Protein AF-X1GLE0-F1 (afdb_monomer_lite)

Sequence (65 aa):
MLDPMAGIGSTLLEAVNMNRNCIAVEFENKFVEWTNESLRLLNRNMAIDRRGSGIVIQGDSRDLT

pLDDT: mean 94.06, std 7.3, range [67.75, 98.62]

InterPro domains:
  IPR029063 S-adenosyl-L-methionine-dependent methyltransferase superfamily [G3DSA:3.40.50.150] (1-62)
  IPR029063 S-adenosyl-L-methionine-dependent methyltransferase superfamily [SSF53335] (2-43)

Secondary structure (DSSP, 8-state):
-EES--TTSHHHHHHHHTT--EEEEES-HHHHHHHHHHHHHHHH---SS----EEEEES-TTS--

Radius of gyration: 11.42 Å; chains: 1; bounding box: 23×20×33 Å

Foldseek 3Di:
DEAQDCQLNPVQLVCFVVAHEYEYEHADVVSQVNNVVSQVVSVVDPPDPHTHHYHYDHDRSVDDD

Structure (mmCIF, N/CA/C/O backbone):
data_AF-X1GLE0-F1
#
_entry.id   AF-X1GLE0-F1
#
loop_
_atom_site.group_PDB
_atom_site.id
_atom_site.type_symbol
_atom_site.label_atom_id
_atom_site.label_alt_id
_atom_site.label_comp_id
_atom_site.label_asym_id
_atom_site.label_entity_id
_atom_site.label_seq_id
_atom_site.pdbx_PDB_ins_code
_atom_site.Cartn_x
_atom_site.Cartn_y
_atom_site.Cartn_z
_atom_site.occupancy
_atom_site.B_iso_or_equiv
_atom_site.auth_seq_id
_atom_site.auth_comp_id
_atom_site.auth_asym_id
_atom_site.auth_atom_id
_atom_site.pdbx_PDB_model_num
ATOM 1 N N . MET A 1 1 ? 0.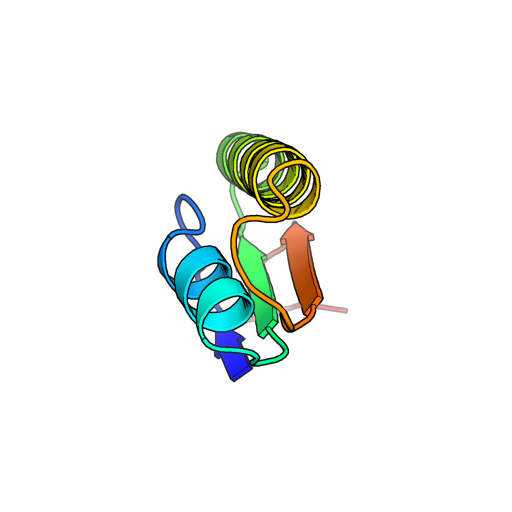021 -10.639 -4.518 1.00 95.50 1 MET A N 1
ATOM 2 C CA . MET A 1 1 ? 0.725 -10.503 -3.229 1.00 95.50 1 MET A CA 1
ATOM 3 C C . MET A 1 1 ? -0.243 -9.913 -2.230 1.00 95.50 1 MET A C 1
ATOM 5 O O . MET A 1 1 ? -1.083 -9.117 -2.640 1.00 95.50 1 MET A O 1
ATOM 9 N N . LEU A 1 2 ? -0.140 -10.330 -0.975 1.00 96.88 2 LEU A N 1
ATOM 10 C CA . LEU A 1 2 ? -0.905 -9.772 0.131 1.00 96.88 2 LEU A CA 1
ATOM 11 C C . LEU A 1 2 ? 0.093 -9.140 1.100 1.00 96.88 2 LEU A C 1
ATOM 13 O O . LEU A 1 2 ? 1.055 -9.809 1.475 1.00 96.88 2 LEU A O 1
ATOM 17 N N . ASP A 1 3 ? -0.130 -7.882 1.460 1.00 97.44 3 ASP A N 1
ATOM 18 C CA . ASP A 1 3 ? 0.671 -7.156 2.444 1.00 97.44 3 ASP A CA 1
ATOM 19 C C . ASP A 1 3 ? -0.227 -6.725 3.620 1.00 97.44 3 ASP A C 1
ATOM 21 O O . ASP A 1 3 ? -1.011 -5.788 3.481 1.00 97.44 3 ASP A O 1
ATOM 25 N N . PRO A 1 4 ? -0.192 -7.426 4.764 1.00 97.06 4 PRO A N 1
ATOM 26 C CA . PRO A 1 4 ? -1.074 -7.133 5.890 1.00 97.06 4 PRO A CA 1
ATOM 27 C C . PRO A 1 4 ? -0.671 -5.882 6.696 1.00 97.06 4 PRO A C 1
ATOM 29 O O . PRO A 1 4 ? -1.389 -5.539 7.635 1.00 97.06 4 PRO A O 1
ATOM 32 N N . MET A 1 5 ? 0.459 -5.232 6.392 1.00 96.56 5 MET A N 1
ATOM 33 C CA . MET A 1 5 ? 0.936 -4.033 7.093 1.00 96.56 5 MET A CA 1
ATOM 34 C C . MET A 1 5 ? 1.703 -3.137 6.114 1.00 96.56 5 MET A C 1
ATOM 36 O O . MET A 1 5 ? 2.935 -3.135 6.081 1.00 96.56 5 MET A O 1
ATOM 40 N N . ALA A 1 6 ? 0.964 -2.379 5.303 1.00 97.31 6 ALA A N 1
ATOM 41 C CA . ALA A 1 6 ? 1.540 -1.643 4.180 1.00 97.31 6 ALA A CA 1
ATOM 42 C C . ALA A 1 6 ? 2.548 -0.565 4.614 1.00 97.31 6 ALA A C 1
ATOM 44 O O . ALA A 1 6 ? 3.444 -0.210 3.839 1.00 97.31 6 ALA A O 1
ATOM 45 N N . GLY A 1 7 ? 2.387 0.006 5.814 1.00 97.44 7 GLY A N 1
ATOM 46 C CA . GLY A 1 7 ? 3.079 1.219 6.223 1.00 97.44 7 GLY A CA 1
ATOM 47 C C . GLY A 1 7 ? 2.891 2.296 5.157 1.00 97.44 7 GLY A C 1
ATOM 48 O O . GLY A 1 7 ? 1.796 2.510 4.650 1.00 97.44 7 GLY A O 1
ATOM 49 N N . ILE A 1 8 ? 3.988 2.916 4.719 1.00 97.75 8 ILE A N 1
ATOM 50 C CA . ILE A 1 8 ? 3.971 3.915 3.633 1.00 97.75 8 ILE A CA 1
ATOM 51 C C . ILE A 1 8 ? 3.769 3.330 2.215 1.00 97.75 8 ILE A C 1
ATOM 53 O O . ILE A 1 8 ? 3.867 4.068 1.237 1.00 97.75 8 ILE A O 1
ATOM 57 N N . GLY A 1 9 ? 3.544 2.020 2.076 1.00 97.31 9 GLY A N 1
ATOM 58 C CA . GLY A 1 9 ? 3.153 1.376 0.819 1.00 97.31 9 GLY A CA 1
ATOM 59 C C . GLY A 1 9 ? 4.284 1.084 -0.172 1.00 97.31 9 GLY A C 1
ATOM 60 O O . GLY A 1 9 ? 4.009 0.756 -1.326 1.00 97.31 9 GLY 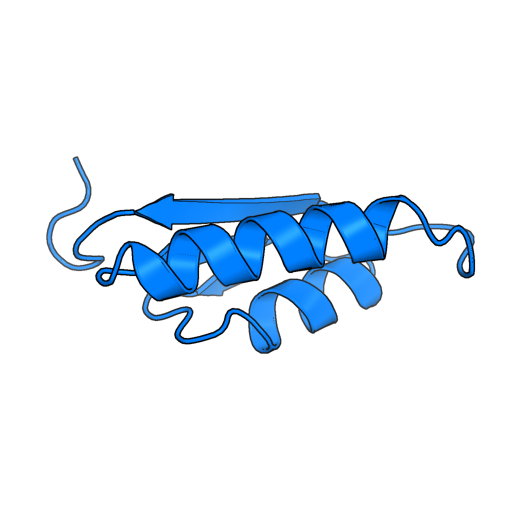A O 1
ATOM 61 N N . SER A 1 10 ? 5.555 1.168 0.237 1.00 97.81 10 SER A N 1
ATOM 62 C CA . SER A 1 10 ? 6.706 0.963 -0.661 1.00 97.81 10 SER A CA 1
ATOM 63 C C . SER A 1 10 ? 6.729 -0.431 -1.300 1.00 97.81 10 SER A C 1
ATOM 65 O O . SER A 1 10 ? 6.916 -0.544 -2.510 1.00 97.81 10 SER A O 1
ATOM 67 N N . THR A 1 11 ? 6.464 -1.487 -0.524 1.00 97.81 11 THR A N 1
ATOM 68 C CA . THR A 1 11 ? 6.397 -2.869 -1.029 1.00 97.81 11 THR A CA 1
ATOM 69 C C . THR A 1 11 ? 5.292 -3.043 -2.070 1.00 97.81 11 THR A C 1
ATOM 71 O O . THR A 1 11 ? 5.499 -3.700 -3.091 1.00 97.81 11 THR A O 1
ATOM 74 N N . LEU A 1 12 ? 4.125 -2.428 -1.850 1.00 98.00 12 LEU A N 1
ATOM 75 C CA . LEU A 1 12 ? 3.020 -2.445 -2.807 1.00 98.00 12 LEU A CA 1
ATOM 76 C C . LEU A 1 12 ? 3.404 -1.736 -4.114 1.00 98.00 12 LEU A C 1
ATOM 78 O O . LEU A 1 12 ? 3.116 -2.260 -5.191 1.00 98.00 12 LEU A O 1
ATOM 82 N N . LEU A 1 13 ? 4.074 -0.582 -4.045 1.00 96.50 13 LEU A N 1
ATOM 83 C CA . LEU A 1 13 ? 4.509 0.151 -5.241 1.00 96.50 13 LEU A CA 1
ATOM 84 C C . LEU A 1 13 ? 5.528 -0.654 -6.052 1.00 96.50 13 LEU A C 1
ATOM 86 O O . LEU A 1 13 ? 5.374 -0.779 -7.267 1.00 96.50 13 LEU A O 1
ATOM 90 N N . GLU A 1 14 ? 6.511 -1.264 -5.388 1.00 95.88 14 GLU A N 1
ATOM 91 C CA . GLU A 1 14 ? 7.486 -2.144 -6.038 1.00 95.88 14 GLU A CA 1
ATOM 92 C C . GLU A 1 14 ? 6.814 -3.372 -6.661 1.00 95.88 14 GLU A C 1
ATOM 9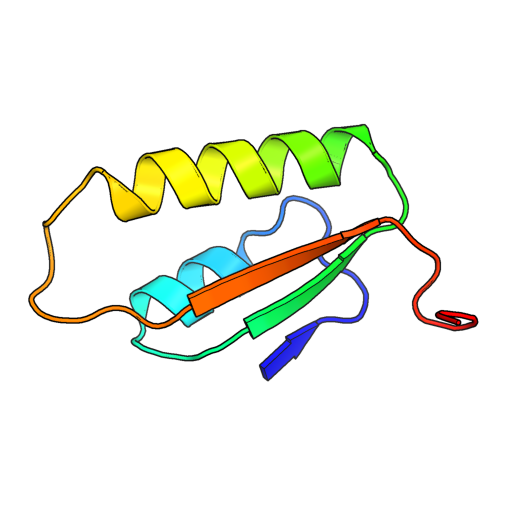4 O O . GLU A 1 14 ? 7.119 -3.737 -7.797 1.00 95.88 14 GLU A O 1
ATOM 99 N N . ALA A 1 15 ? 5.832 -3.972 -5.982 1.00 96.75 15 ALA A N 1
ATOM 100 C CA . ALA A 1 15 ? 5.050 -5.074 -6.534 1.00 96.75 15 ALA A CA 1
ATOM 101 C C . ALA A 1 15 ? 4.362 -4.675 -7.849 1.00 96.75 15 ALA A C 1
ATOM 103 O O . ALA A 1 15 ? 4.490 -5.373 -8.858 1.00 96.75 15 ALA A O 1
ATOM 104 N N . VAL A 1 16 ? 3.676 -3.530 -7.856 1.00 95.62 16 VAL A N 1
ATOM 105 C CA . VAL A 1 16 ? 3.011 -2.987 -9.048 1.00 95.62 16 VAL A CA 1
ATOM 106 C C . VAL A 1 16 ? 4.020 -2.717 -10.164 1.00 95.62 16 VAL A C 1
ATOM 108 O O . VAL A 1 16 ? 3.779 -3.089 -11.318 1.00 95.62 16 VAL A O 1
ATOM 111 N N . ASN A 1 17 ? 5.166 -2.127 -9.819 1.00 93.38 17 ASN A N 1
ATOM 112 C CA . ASN A 1 17 ? 6.259 -1.818 -10.737 1.00 93.38 17 ASN A CA 1
ATOM 113 C C . ASN A 1 17 ? 6.864 -3.085 -11.375 1.00 93.38 17 ASN A C 1
ATOM 115 O O . ASN A 1 17 ? 7.149 -3.100 -12.568 1.00 93.38 17 ASN A O 1
ATOM 119 N N . MET A 1 18 ? 6.961 -4.183 -10.620 1.00 93.62 18 MET A N 1
ATOM 120 C CA . MET A 1 18 ? 7.421 -5.503 -11.079 1.00 93.62 18 MET A CA 1
ATOM 121 C C . MET A 1 18 ? 6.324 -6.339 -11.761 1.00 93.62 18 MET A C 1
ATOM 123 O O . MET A 1 18 ? 6.440 -7.564 -11.878 1.00 93.62 18 MET A O 1
ATOM 127 N N . ASN A 1 19 ? 5.241 -5.700 -12.210 1.00 94.62 19 ASN A N 1
ATOM 128 C CA . ASN A 1 19 ? 4.121 -6.359 -12.877 1.00 94.62 19 ASN A CA 1
ATOM 129 C C . ASN A 1 19 ? 3.444 -7.447 -12.008 1.00 94.62 19 ASN A C 1
ATOM 131 O O . ASN A 1 19 ? 3.120 -8.544 -12.478 1.00 94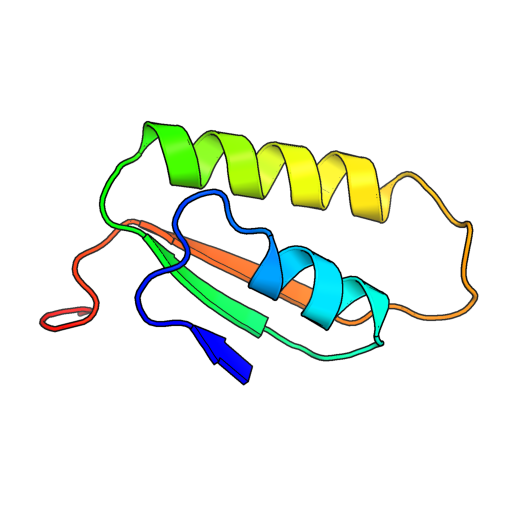.62 19 ASN A O 1
ATOM 135 N N . ARG A 1 20 ? 3.257 -7.166 -10.710 1.00 96.00 20 ARG A N 1
ATOM 136 C CA . ARG A 1 20 ? 2.514 -8.007 -9.755 1.00 96.00 20 ARG A CA 1
ATOM 137 C C . ARG A 1 20 ? 1.272 -7.291 -9.245 1.00 96.00 20 ARG A C 1
ATOM 139 O O . ARG A 1 20 ? 1.297 -6.095 -8.986 1.00 96.00 20 ARG A O 1
ATOM 146 N N . ASN A 1 21 ? 0.211 -8.063 -9.020 1.00 97.50 21 ASN A N 1
ATOM 147 C CA . ASN A 1 21 ? -0.987 -7.557 -8.359 1.00 97.50 21 ASN A CA 1
ATOM 148 C C . ASN A 1 21 ? -0.805 -7.613 -6.838 1.00 97.50 21 ASN A C 1
ATOM 150 O O . ASN A 1 21 ? -0.374 -8.647 -6.308 1.00 97.50 21 ASN A O 1
ATOM 154 N N . CYS A 1 22 ? -1.130 -6.532 -6.139 1.00 98.12 22 CYS A N 1
ATOM 155 C CA . CYS A 1 22 ? -0.951 -6.379 -4.700 1.00 98.12 22 CYS A CA 1
ATOM 156 C C . CYS A 1 22 ? -2.229 -5.852 -4.037 1.00 98.12 22 CYS A C 1
ATOM 158 O O . CYS A 1 22 ? -2.827 -4.883 -4.500 1.00 98.12 22 CYS A O 1
ATOM 160 N N . ILE A 1 23 ? -2.628 -6.504 -2.947 1.00 98.25 23 ILE A N 1
ATOM 161 C CA . ILE A 1 23 ? -3.621 -5.995 -2.003 1.00 98.25 23 ILE A CA 1
ATOM 162 C C . ILE A 1 23 ? -2.867 -5.753 -0.704 1.00 98.25 23 ILE A C 1
ATOM 164 O O . ILE A 1 23 ? -2.248 -6.683 -0.182 1.00 98.25 23 ILE A O 1
ATOM 168 N N . ALA A 1 24 ? -2.904 -4.523 -0.213 1.00 98.00 24 ALA A N 1
ATOM 169 C CA . ALA A 1 24 ? -2.305 -4.159 1.055 1.00 98.00 24 ALA A CA 1
ATOM 170 C C . ALA A 1 24 ? -3.366 -3.676 2.042 1.00 98.00 24 ALA A C 1
ATOM 172 O O . ALA A 1 24 ? -4.398 -3.136 1.641 1.00 98.00 24 ALA A O 1
ATOM 173 N N . VAL A 1 25 ? -3.099 -3.865 3.326 1.00 98.38 25 VAL A N 1
ATOM 174 C CA . VAL A 1 25 ? -3.911 -3.348 4.424 1.00 98.38 25 VAL A CA 1
ATOM 175 C C . VAL A 1 25 ? -3.058 -2.392 5.237 1.00 98.38 25 VAL A C 1
ATOM 177 O O . VAL A 1 25 ? -1.903 -2.692 5.534 1.00 98.38 25 VAL A O 1
ATOM 180 N N . GLU A 1 26 ? -3.626 -1.249 5.596 1.00 98.31 26 GLU A N 1
ATOM 181 C CA . GLU A 1 26 ? -2.977 -0.280 6.470 1.00 98.31 26 GLU A CA 1
ATOM 182 C C . GLU A 1 26 ? -3.983 0.309 7.456 1.00 98.31 26 GLU A C 1
ATOM 184 O O . GLU A 1 26 ? -5.109 0.647 7.095 1.00 98.31 26 GLU A O 1
ATOM 189 N N . PHE A 1 27 ? -3.577 0.430 8.714 1.00 97.56 27 PHE A N 1
ATOM 190 C CA . PHE A 1 27 ? -4.438 0.900 9.788 1.00 97.56 27 PHE A CA 1
ATOM 191 C C . PHE A 1 27 ? -4.539 2.431 9.796 1.00 97.56 27 PHE A C 1
ATOM 193 O O . PHE A 1 27 ? -5.621 3.003 9.962 1.00 97.56 27 PHE A O 1
ATOM 200 N N . GLU A 1 28 ? -3.415 3.121 9.591 1.00 98.19 28 GLU A N 1
ATOM 201 C CA . GLU A 1 28 ? -3.340 4.575 9.676 1.00 98.19 28 GLU A CA 1
ATOM 202 C C . GLU A 1 28 ? -3.805 5.244 8.372 1.00 98.19 28 GLU A C 1
ATOM 204 O O . GLU A 1 28 ? -3.138 5.172 7.338 1.00 98.19 28 GLU A O 1
ATOM 209 N N . ASN A 1 29 ? -4.916 5.995 8.429 1.00 98.06 29 ASN A N 1
ATOM 210 C CA . ASN A 1 29 ? -5.488 6.676 7.254 1.00 98.06 29 ASN A CA 1
ATOM 211 C C . ASN A 1 29 ? -4.469 7.553 6.502 1.00 98.06 29 ASN A C 1
ATOM 213 O O . ASN A 1 29 ? -4.446 7.585 5.276 1.00 98.06 29 ASN A O 1
ATOM 217 N N . LYS A 1 30 ? -3.575 8.227 7.234 1.00 98.44 30 LYS A N 1
ATOM 218 C CA . LYS A 1 30 ? -2.502 9.045 6.652 1.00 98.44 30 LYS A CA 1
ATOM 219 C C . LYS A 1 30 ? -1.653 8.254 5.650 1.00 98.44 30 LYS A C 1
ATOM 221 O O . LYS A 1 30 ? -1.301 8.770 4.592 1.00 98.44 30 LYS A O 1
ATOM 226 N N . PHE A 1 31 ? -1.308 7.012 5.978 1.00 98.62 31 PHE A N 1
ATOM 227 C CA . PHE A 1 31 ? -0.481 6.171 5.121 1.00 98.62 31 PHE A CA 1
ATOM 228 C C . PHE A 1 31 ? -1.275 5.531 3.978 1.00 98.62 31 PHE A C 1
ATOM 230 O O . PHE A 1 31 ? -0.740 5.382 2.876 1.00 98.62 31 PHE A O 1
ATOM 237 N N . VAL A 1 32 ? -2.565 5.255 4.187 1.00 98.62 32 VAL A N 1
ATOM 238 C CA . VAL A 1 32 ? -3.500 4.874 3.115 1.00 98.62 32 VAL A CA 1
ATOM 239 C C . VAL A 1 32 ? -3.581 5.974 2.053 1.00 98.62 32 VAL A C 1
ATOM 241 O O . VAL A 1 32 ? -3.433 5.703 0.861 1.00 98.62 32 VAL A O 1
ATOM 244 N N . GLU A 1 33 ? -3.757 7.230 2.466 1.00 98.56 33 GLU A N 1
ATOM 245 C CA . GLU A 1 33 ? -3.800 8.388 1.567 1.00 98.56 33 GLU A CA 1
ATOM 246 C C . GLU A 1 33 ? -2.489 8.556 0.787 1.00 98.56 33 GLU A C 1
ATOM 248 O O . GLU A 1 33 ? -2.506 8.705 -0.437 1.00 98.56 33 GLU A O 1
ATOM 253 N N . TRP A 1 34 ? -1.343 8.467 1.470 1.00 98.50 34 TRP A N 1
ATOM 254 C CA . TRP A 1 34 ? -0.024 8.554 0.834 1.00 98.50 34 TRP A CA 1
ATOM 255 C C . TRP A 1 34 ? 0.215 7.433 -0.180 1.00 98.50 34 TRP A C 1
ATOM 257 O O . TRP A 1 34 ? 0.740 7.682 -1.270 1.00 98.50 34 TRP A O 1
ATOM 267 N N . THR A 1 35 ? -0.200 6.210 0.147 1.00 98.31 35 THR A N 1
ATOM 268 C CA . THR A 1 35 ? -0.076 5.051 -0.743 1.00 98.31 35 THR A CA 1
ATOM 269 C C . THR A 1 35 ? -0.963 5.213 -1.978 1.00 98.31 35 THR A C 1
ATOM 271 O O . THR A 1 35 ? -0.506 4.978 -3.097 1.00 98.31 35 THR A O 1
ATOM 274 N N . ASN A 1 36 ? -2.202 5.685 -1.809 1.00 98.25 36 ASN A N 1
ATOM 275 C CA . ASN A 1 36 ? -3.116 5.959 -2.921 1.00 98.25 36 ASN A CA 1
ATOM 276 C C . ASN A 1 36 ? -2.586 7.053 -3.857 1.00 98.25 36 ASN A C 1
ATOM 278 O O . ASN A 1 36 ? -2.619 6.898 -5.081 1.00 98.25 36 ASN A O 1
ATOM 282 N N . GLU A 1 37 ? -2.047 8.139 -3.303 1.00 98.12 37 GLU A N 1
ATOM 283 C CA . GLU A 1 37 ? -1.425 9.194 -4.102 1.00 98.12 37 GLU A CA 1
ATOM 284 C C . GLU A 1 37 ? -0.185 8.679 -4.843 1.00 98.12 37 GLU A C 1
ATOM 286 O O . GLU A 1 37 ? 0.000 8.957 -6.030 1.00 98.12 37 GLU A O 1
ATOM 291 N N . SER A 1 38 ? 0.625 7.847 -4.190 1.00 96.88 38 SER A N 1
ATOM 292 C CA . SER A 1 38 ? 1.803 7.242 -4.812 1.00 96.88 38 SER A CA 1
ATOM 293 C C . SER A 1 38 ? 1.428 6.281 -5.942 1.00 96.88 38 SER A C 1
ATOM 295 O O . SER A 1 38 ? 2.042 6.328 -7.006 1.00 96.88 38 SER A O 1
ATOM 297 N N . LEU A 1 39 ? 0.376 5.471 -5.777 1.00 96.06 39 LEU A N 1
ATOM 298 C CA . LEU A 1 39 ? -0.184 4.633 -6.843 1.00 96.06 39 LEU A CA 1
ATOM 299 C C . LEU A 1 39 ? -0.666 5.474 -8.031 1.00 96.06 39 LEU A C 1
ATOM 301 O O . LEU A 1 39 ? -0.436 5.112 -9.187 1.00 96.06 39 LEU A O 1
ATOM 305 N N . ARG A 1 40 ? -1.317 6.612 -7.766 1.00 95.69 40 ARG A N 1
ATOM 306 C CA . ARG A 1 40 ? -1.782 7.542 -8.803 1.00 95.69 40 ARG A CA 1
ATOM 307 C C . ARG A 1 40 ? -0.612 8.144 -9.580 1.00 95.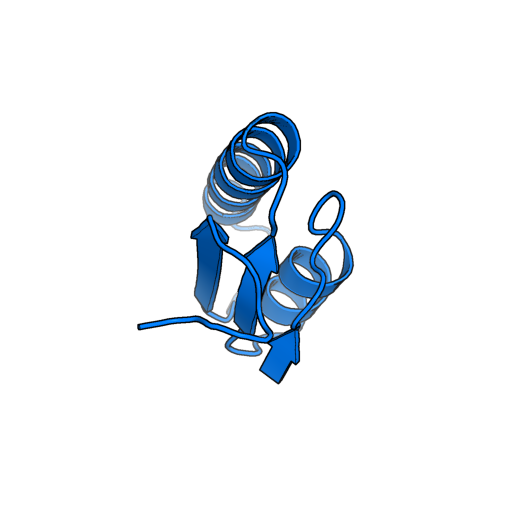69 40 ARG A C 1
ATOM 309 O O . ARG A 1 40 ? -0.655 8.181 -10.811 1.00 95.69 40 ARG A O 1
ATOM 316 N N . LEU A 1 41 ? 0.425 8.605 -8.880 1.00 94.75 41 LEU A N 1
ATOM 317 C CA . LEU A 1 41 ? 1.645 9.146 -9.485 1.00 94.75 41 LEU A CA 1
ATOM 318 C C . LEU A 1 41 ? 2.400 8.081 -10.277 1.00 94.75 41 LEU A C 1
ATOM 320 O O . LEU A 1 41 ? 2.816 8.353 -11.404 1.00 94.75 41 LEU A O 1
ATOM 324 N N . LEU A 1 42 ? 2.515 6.870 -9.722 1.00 92.00 42 LEU A N 1
ATOM 325 C CA . LEU A 1 42 ? 3.080 5.718 -10.407 1.00 92.00 42 LEU A CA 1
ATOM 326 C C . LEU A 1 42 ? 2.332 5.537 -11.725 1.00 92.00 42 LEU A C 1
ATOM 328 O O . LEU A 1 42 ? 2.922 5.779 -12.772 1.00 92.00 42 LEU A O 1
ATOM 332 N N . ASN A 1 43 ? 1.028 5.249 -11.697 1.00 88.94 43 ASN A N 1
ATOM 333 C CA . ASN A 1 43 ? 0.211 4.954 -12.883 1.00 88.94 43 ASN A CA 1
ATOM 334 C C . ASN A 1 43 ? 0.188 6.052 -13.960 1.00 88.94 43 ASN A C 1
ATOM 336 O O . ASN A 1 43 ? -0.013 5.735 -15.129 1.00 88.94 43 ASN A O 1
ATOM 340 N N . ARG A 1 44 ? 0.434 7.320 -13.611 1.00 90.44 44 ARG A N 1
ATOM 341 C CA . ARG A 1 44 ? 0.599 8.406 -14.596 1.00 90.44 44 ARG A CA 1
ATOM 342 C C . ARG A 1 44 ? 1.904 8.312 -15.392 1.00 90.44 44 ARG A C 1
ATOM 344 O O . ARG A 1 44 ? 1.932 8.706 -16.554 1.00 90.44 44 ARG A O 1
ATOM 351 N N . ASN A 1 45 ? 2.973 7.799 -14.791 1.00 81.00 45 ASN A N 1
ATOM 352 C CA . ASN A 1 45 ? 4.268 7.646 -15.448 1.00 81.00 45 ASN A CA 1
ATOM 353 C C . ASN A 1 45 ? 4.302 6.351 -16.269 1.00 81.00 45 ASN A C 1
ATOM 355 O O . ASN A 1 45 ? 4.437 5.274 -15.699 1.00 81.00 45 ASN A O 1
ATOM 359 N N . MET A 1 46 ? 4.247 6.439 -17.600 1.00 67.75 46 MET A N 1
ATOM 360 C CA . MET A 1 46 ? 4.282 5.284 -18.519 1.00 67.75 46 MET A CA 1
ATOM 361 C C . MET A 1 46 ? 5.707 4.785 -18.835 1.00 67.75 46 MET A C 1
ATOM 363 O O . MET A 1 46 ? 6.011 4.443 -19.970 1.00 67.75 46 MET A O 1
ATOM 367 N N . ALA A 1 47 ? 6.613 4.766 -17.854 1.00 70.88 47 ALA A N 1
ATOM 368 C CA . ALA A 1 47 ? 8.022 4.418 -18.088 1.00 70.88 47 ALA A CA 1
ATOM 369 C C . ALA A 1 47 ? 8.270 2.929 -18.425 1.00 70.88 47 ALA A C 1
ATOM 371 O O . ALA A 1 47 ? 9.399 2.553 -18.719 1.00 70.88 47 ALA A O 1
ATOM 372 N N . ILE A 1 48 ? 7.245 2.078 -18.344 1.00 77.50 48 ILE A N 1
ATOM 373 C CA . ILE A 1 48 ? 7.348 0.625 -18.517 1.00 77.50 48 ILE A CA 1
ATOM 374 C C . ILE A 1 48 ? 6.118 0.101 -19.248 1.00 77.50 48 ILE A C 1
ATOM 376 O O . ILE A 1 48 ? 4.998 0.526 -18.963 1.00 77.50 48 ILE A O 1
ATOM 380 N N . ASP A 1 49 ? 6.343 -0.874 -20.130 1.00 72.50 49 ASP A N 1
ATOM 381 C CA . ASP A 1 49 ? 5.334 -1.433 -21.036 1.00 72.50 49 ASP A CA 1
ATOM 382 C C . ASP A 1 49 ? 4.154 -2.093 -20.305 1.00 72.50 49 ASP A C 1
ATOM 384 O O . ASP A 1 49 ? 3.036 -2.128 -20.822 1.00 72.50 49 ASP A O 1
ATOM 388 N N . ARG A 1 50 ? 4.389 -2.639 -19.102 1.00 83.56 50 ARG A N 1
ATOM 389 C CA . ARG A 1 50 ? 3.369 -3.309 -18.283 1.00 83.56 50 ARG A CA 1
ATOM 390 C C . ARG A 1 50 ? 3.592 -3.109 -16.791 1.00 83.56 50 ARG A C 1
ATOM 392 O O . ARG A 1 50 ? 4.710 -3.219 -16.297 1.00 83.56 50 ARG A O 1
ATOM 399 N N . ARG A 1 51 ? 2.485 -2.914 -16.076 1.00 89.44 51 ARG A N 1
ATOM 400 C CA . ARG A 1 51 ? 2.410 -2.866 -14.616 1.00 89.44 51 ARG A CA 1
ATOM 401 C C . ARG A 1 51 ? 1.294 -3.749 -14.097 1.00 89.44 51 ARG A C 1
ATOM 403 O O . ARG A 1 51 ? 0.320 -4.011 -14.802 1.00 89.44 51 ARG A O 1
ATOM 410 N N . GLY A 1 52 ? 1.454 -4.163 -12.846 1.00 94.31 52 GLY A N 1
ATOM 411 C CA . GLY A 1 52 ? 0.407 -4.839 -12.100 1.00 94.31 52 GLY A CA 1
ATOM 412 C C . GLY A 1 52 ? -0.622 -3.844 -11.573 1.00 94.31 52 GLY A C 1
ATOM 413 O O . GLY A 1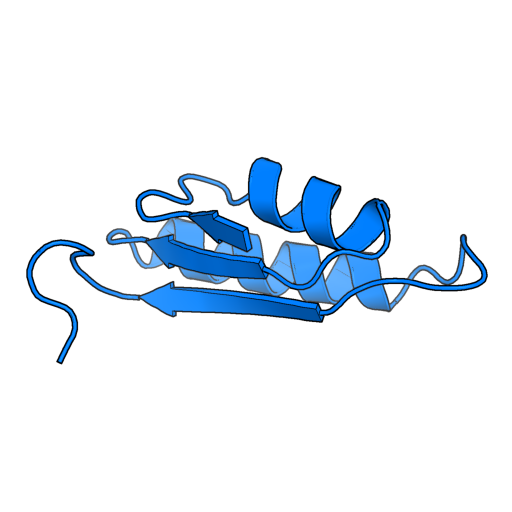 52 ? -0.590 -2.656 -11.894 1.00 94.31 52 GLY A O 1
ATOM 414 N N . SER A 1 53 ? -1.530 -4.327 -10.733 1.00 95.62 53 SER A N 1
ATOM 415 C CA . SER A 1 53 ? -2.486 -3.493 -10.005 1.00 95.62 53 SER A CA 1
ATOM 416 C C . SER A 1 53 ? -2.196 -3.482 -8.506 1.00 95.62 53 SER A C 1
ATOM 418 O O . SER A 1 53 ? -1.737 -4.469 -7.938 1.00 95.62 53 SER A O 1
ATOM 420 N N . GLY A 1 54 ? -2.456 -2.354 -7.852 1.00 97.31 54 GLY A N 1
ATOM 421 C CA . GLY A 1 54 ? -2.297 -2.203 -6.410 1.00 97.31 54 GLY A CA 1
ATOM 422 C C . GLY A 1 54 ? -3.547 -1.584 -5.812 1.00 97.31 54 GLY A C 1
ATOM 423 O O . GLY A 1 54 ? -4.068 -0.621 -6.374 1.00 97.31 54 GLY A O 1
ATOM 424 N N . ILE A 1 55 ? -4.009 -2.124 -4.688 1.00 98.12 55 ILE A N 1
ATOM 425 C CA . ILE A 1 55 ? -5.009 -1.482 -3.832 1.00 98.12 55 ILE A CA 1
ATOM 426 C C . ILE A 1 55 ? -4.515 -1.492 -2.389 1.00 98.12 55 ILE A C 1
ATOM 428 O O . ILE A 1 55 ? -3.892 -2.461 -1.952 1.00 98.12 55 ILE A O 1
ATOM 432 N N . VAL A 1 56 ? -4.812 -0.423 -1.660 1.00 98.31 56 VAL A N 1
ATOM 433 C CA . VAL A 1 56 ? -4.623 -0.347 -0.212 1.00 98.31 56 VAL A CA 1
ATOM 434 C C . VAL A 1 56 ? -5.993 -0.192 0.442 1.00 98.31 56 VAL A C 1
ATOM 436 O O . VAL A 1 56 ? -6.793 0.648 0.031 1.00 98.31 56 VAL A O 1
ATOM 439 N N . ILE A 1 57 ? -6.281 -1.041 1.420 1.00 98.00 57 ILE A N 1
ATOM 440 C CA . ILE A 1 57 ? -7.518 -1.038 2.198 1.00 98.00 57 ILE A CA 1
ATOM 441 C C . ILE A 1 57 ? -7.187 -0.476 3.576 1.00 98.00 57 ILE A C 1
ATOM 443 O O . ILE A 1 57 ? -6.224 -0.913 4.205 1.00 98.00 57 ILE A O 1
ATOM 447 N N . GLN A 1 58 ? -7.984 0.482 4.048 1.00 97.88 58 GLN A N 1
ATOM 448 C CA . GLN A 1 58 ? -7.857 0.949 5.420 1.00 97.88 58 GLN A CA 1
ATOM 449 C C . GLN A 1 58 ? -8.493 -0.066 6.376 1.00 97.88 58 GLN A C 1
ATOM 451 O O . GLN A 1 58 ? -9.680 -0.359 6.244 1.00 97.88 58 GLN A O 1
ATOM 456 N N . GLY A 1 59 ? -7.738 -0.566 7.352 1.00 97.38 59 GLY A N 1
ATOM 457 C CA . GLY A 1 59 ? -8.274 -1.459 8.379 1.00 97.38 59 GLY A CA 1
ATOM 458 C C . GLY A 1 59 ? -7.206 -2.158 9.217 1.00 97.38 59 GLY A C 1
ATOM 459 O O . GLY A 1 59 ? -6.009 -1.995 8.991 1.00 97.38 59 GLY A O 1
ATOM 460 N N . ASP A 1 60 ? -7.650 -2.951 10.193 1.00 96.69 60 ASP A N 1
ATOM 461 C CA . ASP A 1 60 ? -6.790 -3.892 10.916 1.00 96.69 60 ASP A CA 1
ATOM 462 C C . ASP A 1 60 ? -6.759 -5.215 10.146 1.00 96.69 60 ASP A C 1
ATOM 464 O O . ASP A 1 60 ? -7.787 -5.861 9.960 1.00 96.69 60 ASP A O 1
ATOM 468 N N . SER A 1 61 ? -5.581 -5.651 9.701 1.00 96.56 61 SER A N 1
ATOM 469 C CA . SER A 1 61 ? -5.444 -6.890 8.926 1.00 96.56 61 SER A CA 1
ATOM 470 C C . SER A 1 61 ? -5.802 -8.158 9.701 1.00 96.56 61 SER A C 1
ATOM 472 O O . SER A 1 61 ? -6.004 -9.205 9.086 1.00 96.56 61 SER A O 1
ATOM 474 N N . ARG A 1 62 ? -5.904 -8.082 11.033 1.00 95.31 62 ARG A N 1
ATOM 475 C CA . ARG A 1 62 ? -6.348 -9.190 11.892 1.00 95.31 62 ARG A CA 1
ATOM 476 C C . ARG A 1 62 ? -7.870 -9.317 11.955 1.00 95.31 62 ARG A C 1
ATOM 478 O O . ARG A 1 62 ? -8.349 -10.371 12.364 1.00 95.31 62 ARG A O 1
ATOM 485 N N . ASP A 1 63 ? -8.599 -8.270 11.571 1.00 95.75 63 ASP A N 1
ATOM 486 C CA . ASP A 1 63 ? -10.061 -8.189 11.633 1.00 95.75 63 ASP A CA 1
ATOM 487 C C . ASP A 1 63 ? -10.606 -7.364 10.453 1.00 95.75 63 ASP A C 1
ATOM 489 O O . ASP A 1 63 ? -11.181 -6.286 10.605 1.00 95.75 63 ASP A O 1
ATOM 493 N N . LEU A 1 64 ? -10.343 -7.855 9.239 1.00 83.75 64 LEU A N 1
ATOM 494 C CA . LEU A 1 64 ? -10.799 -7.241 7.994 1.00 83.75 64 LEU A CA 1
ATOM 495 C C . LEU A 1 64 ? -12.112 -7.919 7.568 1.00 83.75 64 LEU A C 1
ATOM 497 O O . LEU A 1 64 ? -12.078 -9.047 7.068 1.00 83.75 64 LEU A O 1
ATOM 501 N N . THR A 1 65 ? -13.255 -7.270 7.810 1.00 72.31 65 THR A N 1
ATOM 502 C CA . THR A 1 65 ? -14.593 -7.768 7.420 1.00 72.31 65 THR A CA 1
ATOM 503 C C . THR A 1 65 ? -15.184 -7.022 6.233 1.00 72.31 65 THR A C 1
ATOM 505 O O . THR A 1 65 ? -15.006 -5.786 6.154 1.00 72.31 65 THR A O 1
#

Organism: NCBI:txid412755